Protein AF-A0A6V8LHI2-F1 (afdb_monomer)

Foldseek 3Di:
DDDPDPAVVVVLVDQKDWDDDPPDIDIDGLVVCCVPPPVSVVRVVVVVVVPDPDDD

Organism: NCBI:txid1076125

InterPro domains:
  IPR027417 P-loop containing nucleoside triphosphate hydrolase [SSF52540] (1-46)

Sequence (56 aa):
MIVIAHRISSALRARRVLVLDGAGVALGDHATLLATSPLYRDLVGHWGLRALPNVR

Radius of gyration: 12.34 Å; Cα contacts (8 Å, |Δi|>4): 40; chains: 1; bounding box: 34×25×32 Å

Structure (mmCIF, N/CA/C/O backbone):
data_AF-A0A6V8LHI2-F1
#
_entry.id   AF-A0A6V8LHI2-F1
#
loop_
_atom_site.group_PDB
_atom_site.id
_atom_site.type_symbol
_atom_site.label_atom_id
_atom_site.label_alt_id
_atom_site.label_comp_id
_atom_site.label_asym_id
_atom_site.label_entity_id
_atom_site.label_seq_id
_atom_site.pdbx_PDB_ins_code
_atom_site.Cartn_x
_atom_site.Cartn_y
_atom_site.Cartn_z
_atom_site.occupancy
_atom_site.B_iso_or_equiv
_atom_site.auth_seq_id
_atom_site.auth_comp_id
_atom_site.auth_asym_id
_atom_site.auth_atom_id
_atom_site.pdbx_PDB_model_num
ATOM 1 N N . MET A 1 1 ? -1.866 -17.611 -0.089 1.00 64.06 1 MET A N 1
ATOM 2 C CA . MET A 1 1 ? -0.496 -17.260 0.340 1.00 64.06 1 MET A CA 1
ATOM 3 C C . MET A 1 1 ? -0.513 -15.828 0.828 1.00 64.06 1 MET A C 1
ATOM 5 O O . MET A 1 1 ? -1.042 -14.979 0.122 1.00 64.06 1 MET A O 1
ATOM 9 N N . ILE A 1 2 ? 0.012 -15.584 2.023 1.00 72.06 2 ILE A N 1
ATOM 10 C CA . ILE A 1 2 ? 0.151 -14.245 2.599 1.00 72.06 2 ILE A CA 1
ATOM 11 C C . ILE A 1 2 ? 1.648 -13.958 2.634 1.00 72.06 2 ILE A C 1
ATOM 13 O O . ILE A 1 2 ? 2.416 -14.796 3.100 1.00 72.06 2 ILE A O 1
ATOM 17 N N . VAL A 1 3 ? 2.060 -12.822 2.078 1.00 75.19 3 VAL A N 1
ATOM 18 C CA . VAL A 1 3 ? 3.468 -12.420 2.017 1.00 75.19 3 VAL A CA 1
ATOM 19 C C . VAL A 1 3 ? 3.599 -11.080 2.716 1.00 75.19 3 VAL A C 1
ATOM 21 O 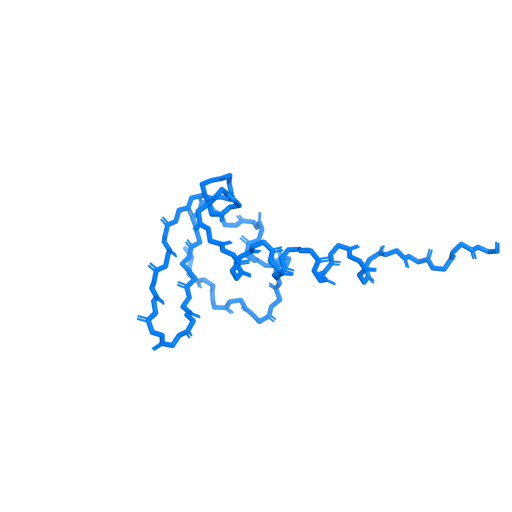O . VAL A 1 3 ? 2.969 -10.110 2.301 1.00 75.19 3 VAL A O 1
ATOM 24 N N . ILE A 1 4 ? 4.438 -11.022 3.747 1.00 81.56 4 ILE A N 1
ATOM 25 C CA . ILE A 1 4 ? 4.887 -9.752 4.316 1.00 81.56 4 ILE A CA 1
ATOM 26 C C . ILE A 1 4 ? 6.109 -9.333 3.505 1.00 81.56 4 ILE A C 1
ATOM 28 O O . ILE A 1 4 ? 7.179 -9.934 3.591 1.00 81.56 4 ILE A O 1
ATOM 32 N N . ALA A 1 5 ? 5.911 -8.369 2.613 1.00 80.31 5 ALA A N 1
ATOM 33 C CA . ALA A 1 5 ? 6.922 -7.987 1.644 1.00 80.31 5 ALA A CA 1
ATOM 34 C C . ALA A 1 5 ? 7.870 -6.933 2.228 1.00 80.31 5 ALA A C 1
ATOM 36 O O . ALA A 1 5 ? 7.460 -5.819 2.526 1.00 80.31 5 ALA A O 1
ATOM 37 N N . HIS A 1 6 ? 9.160 -7.263 2.311 1.00 81.38 6 HIS A N 1
ATOM 38 C CA . HIS A 1 6 ? 10.218 -6.284 2.594 1.00 81.38 6 HIS A CA 1
ATOM 39 C C . HIS A 1 6 ? 10.698 -5.546 1.324 1.00 81.38 6 HIS A C 1
ATOM 41 O O . HIS A 1 6 ? 11.387 -4.5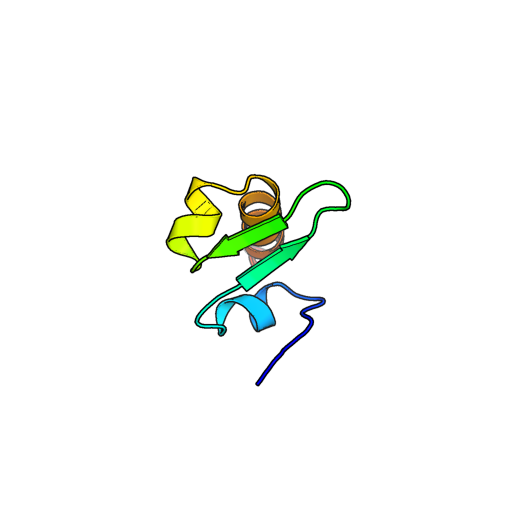34 1.393 1.00 81.38 6 HIS A O 1
ATOM 47 N N . ARG A 1 7 ? 10.332 -6.052 0.134 1.00 81.56 7 ARG A N 1
ATOM 48 C CA . ARG A 1 7 ? 10.624 -5.447 -1.177 1.00 81.56 7 ARG A CA 1
ATOM 49 C C . ARG A 1 7 ? 9.355 -5.378 -2.013 1.00 81.56 7 ARG A C 1
ATOM 51 O O . ARG A 1 7 ? 8.587 -6.342 -2.036 1.00 81.56 7 ARG A O 1
ATOM 58 N N . ILE A 1 8 ? 9.180 -4.300 -2.776 1.00 78.94 8 ILE A N 1
ATOM 59 C CA . ILE A 1 8 ? 7.961 -4.093 -3.572 1.00 78.94 8 ILE A CA 1
ATOM 60 C C . ILE A 1 8 ? 7.750 -5.176 -4.638 1.00 78.94 8 ILE A C 1
ATOM 62 O O . ILE A 1 8 ? 6.615 -5.522 -4.942 1.00 78.94 8 ILE A O 1
ATOM 66 N N . SER A 1 9 ? 8.824 -5.776 -5.162 1.00 81.56 9 SER A N 1
ATOM 67 C CA . SER A 1 9 ? 8.750 -6.808 -6.204 1.00 81.56 9 SER A CA 1
ATOM 68 C C . SER A 1 9 ? 7.968 -8.051 -5.776 1.00 81.56 9 SER A C 1
ATOM 70 O O . SER A 1 9 ? 7.302 -8.675 -6.599 1.00 81.56 9 SER A O 1
ATOM 72 N N . SER A 1 10 ? 7.984 -8.387 -4.484 1.00 85.12 10 SER A N 1
ATOM 73 C CA . SER A 1 10 ? 7.149 -9.461 -3.940 1.00 85.12 10 SER A CA 1
ATOM 74 C C . SER A 1 10 ? 5.679 -9.046 -3.856 1.00 85.12 10 SER A C 1
ATOM 76 O O . SER A 1 10 ? 4.799 -9.854 -4.147 1.00 85.12 10 SER A O 1
ATOM 78 N N . ALA A 1 11 ? 5.414 -7.787 -3.494 1.00 83.75 11 ALA A N 1
ATOM 79 C 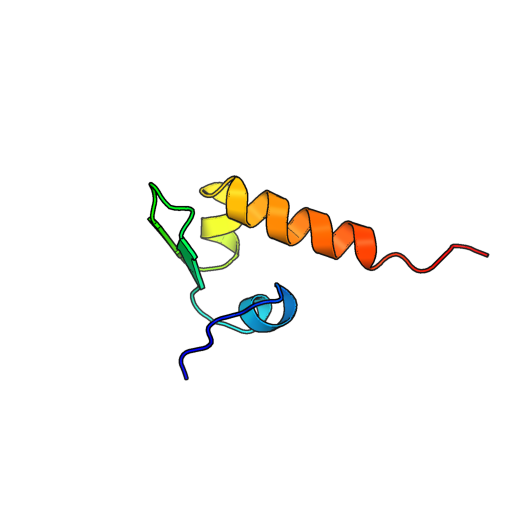CA . ALA A 1 11 ? 4.061 -7.247 -3.413 1.00 83.75 11 ALA A CA 1
ATOM 80 C C . ALA A 1 11 ? 3.406 -7.124 -4.799 1.00 83.75 11 ALA A C 1
ATOM 82 O O . ALA A 1 11 ? 2.222 -7.405 -4.911 1.00 83.75 11 ALA A O 1
ATOM 83 N N . LEU A 1 12 ? 4.167 -6.799 -5.854 1.00 84.56 12 LEU A N 1
ATOM 84 C CA . LEU A 1 12 ? 3.681 -6.656 -7.242 1.00 84.56 12 LEU A CA 1
ATOM 85 C C . LEU A 1 12 ? 3.075 -7.930 -7.852 1.00 84.56 12 LEU A C 1
ATOM 87 O O . LEU A 1 12 ? 2.403 -7.873 -8.877 1.00 84.56 12 LEU A O 1
ATOM 91 N N . ARG A 1 13 ? 3.333 -9.098 -7.259 1.00 84.94 13 ARG A N 1
ATOM 92 C CA . ARG A 1 13 ? 2.738 -10.369 -7.701 1.00 84.94 13 ARG A CA 1
ATOM 93 C C . ARG A 1 13 ? 1.425 -10.681 -6.983 1.00 84.94 13 ARG A C 1
ATOM 95 O O . ARG A 1 13 ? 0.777 -11.678 -7.304 1.00 84.94 13 ARG A O 1
ATOM 102 N N . ALA A 1 14 ? 1.058 -9.894 -5.975 1.00 88.50 14 ALA A N 1
ATOM 103 C CA . ALA A 1 14 ? -0.127 -10.136 -5.175 1.00 88.50 14 ALA A CA 1
ATOM 104 C C . ALA A 1 14 ? -1.370 -9.573 -5.871 1.00 88.50 14 ALA A C 1
ATOM 106 O O . ALA A 1 14 ? -1.366 -8.473 -6.402 1.00 88.50 14 ALA A O 1
ATOM 107 N N . ARG A 1 15 ? -2.486 -10.305 -5.815 1.00 87.50 15 ARG A N 1
ATOM 108 C CA . ARG A 1 15 ? -3.770 -9.807 -6.346 1.00 87.50 15 ARG A CA 1
ATOM 109 C C . ARG A 1 15 ? -4.344 -8.643 -5.531 1.00 87.50 15 ARG A C 1
ATOM 111 O O . ARG A 1 15 ? -5.141 -7.868 -6.040 1.00 87.50 15 ARG A O 1
ATOM 118 N N . ARG A 1 16 ? -3.979 -8.564 -4.253 1.00 91.19 16 ARG A N 1
ATOM 119 C CA . ARG A 1 16 ? -4.372 -7.526 -3.299 1.00 91.19 16 ARG A CA 1
ATOM 120 C C . ARG A 1 16 ? -3.158 -7.196 -2.445 1.00 91.19 16 ARG A C 1
ATOM 122 O O . ARG A 1 16 ? -2.396 -8.103 -2.104 1.00 91.19 16 ARG A O 1
ATOM 129 N N . VAL A 1 17 ? -3.018 -5.937 -2.063 1.00 93.56 17 VAL A N 1
ATOM 130 C CA . VAL A 1 17 ? -1.957 -5.459 -1.178 1.00 93.56 17 VAL A CA 1
ATOM 131 C C . VAL A 1 17 ? -2.583 -4.697 -0.016 1.00 93.56 17 VAL A C 1
ATOM 133 O O . VAL A 1 17 ? -3.514 -3.919 -0.208 1.00 93.56 17 VAL A O 1
ATOM 136 N N . LEU A 1 18 ? -2.064 -4.945 1.184 1.00 93.31 18 LEU A N 1
ATOM 137 C CA . LEU A 1 18 ? -2.335 -4.168 2.385 1.00 93.31 18 LEU A CA 1
ATOM 138 C C . LEU A 1 18 ? -1.112 -3.292 2.661 1.00 93.31 18 LEU A C 1
ATOM 140 O O . LEU A 1 18 ? -0.001 -3.811 2.778 1.00 93.31 18 LEU A O 1
ATOM 144 N N . VAL A 1 19 ? -1.317 -1.988 2.758 1.00 91.75 19 VAL A N 1
ATOM 145 C CA . VAL A 1 19 ? -0.294 -1.008 3.119 1.00 91.75 19 VAL A CA 1
ATOM 146 C C . VAL A 1 19 ? -0.598 -0.517 4.524 1.00 91.75 19 VAL A C 1
ATOM 148 O O . VAL A 1 19 ? -1.728 -0.122 4.806 1.00 91.75 19 VAL A O 1
ATOM 151 N N . LEU A 1 20 ? 0.411 -0.566 5.388 1.00 90.94 20 LEU A N 1
ATOM 152 C CA . LEU A 1 20 ? 0.361 -0.086 6.764 1.00 90.94 20 LEU A CA 1
ATOM 153 C C . LEU A 1 20 ? 1.440 0.987 6.915 1.00 90.94 20 LEU A C 1
ATOM 155 O O . LEU A 1 20 ? 2.606 0.701 6.638 1.00 90.94 20 LEU A O 1
ATOM 159 N N . ASP A 1 21 ? 1.063 2.192 7.340 1.00 85.44 21 ASP A N 1
ATOM 160 C CA . ASP A 1 21 ? 1.985 3.332 7.510 1.00 85.44 21 ASP A CA 1
ATOM 161 C C . ASP A 1 21 ? 2.077 3.838 8.962 1.00 85.44 21 ASP A C 1
ATOM 163 O O . ASP A 1 21 ? 2.555 4.935 9.234 1.00 85.44 21 ASP A O 1
ATOM 167 N N . GLY A 1 22 ? 1.637 3.008 9.911 1.00 83.19 22 GLY A N 1
ATOM 168 C CA . GLY A 1 22 ? 1.656 3.289 11.346 1.00 83.19 22 GLY A CA 1
ATOM 169 C C . GLY A 1 22 ? 0.402 3.998 11.863 1.00 83.19 22 GLY A C 1
ATOM 170 O O . GLY A 1 22 ? -0.004 3.719 12.988 1.00 83.19 22 GLY A O 1
ATOM 171 N N . ALA A 1 23 ? -0.250 4.837 11.053 1.00 83.12 23 ALA A N 1
ATOM 172 C CA . ALA A 1 23 ? -1.497 5.522 11.425 1.00 83.12 23 ALA A CA 1
ATOM 173 C C . ALA A 1 23 ? -2.690 5.114 10.548 1.00 83.12 23 ALA A C 1
ATOM 175 O O . ALA A 1 23 ? -3.843 5.207 10.971 1.00 83.12 23 ALA A O 1
ATOM 176 N N . GLY A 1 24 ? -2.414 4.646 9.336 1.00 85.19 24 GLY A N 1
ATOM 177 C CA . GLY A 1 24 ? -3.384 4.321 8.313 1.00 85.19 24 GLY A CA 1
ATOM 178 C C . GLY A 1 24 ? -3.193 2.925 7.738 1.00 85.19 24 GLY A C 1
ATOM 179 O O . GLY A 1 24 ? -2.129 2.298 7.795 1.00 85.19 24 GLY A O 1
ATOM 180 N N . VAL A 1 25 ? -4.291 2.445 7.162 1.00 91.88 25 VAL A N 1
ATOM 181 C CA . VAL A 1 25 ? -4.365 1.182 6.444 1.00 91.88 25 VAL A CA 1
ATOM 182 C C . VAL A 1 25 ? -4.995 1.445 5.087 1.00 91.88 25 VAL A C 1
ATOM 184 O O . VAL 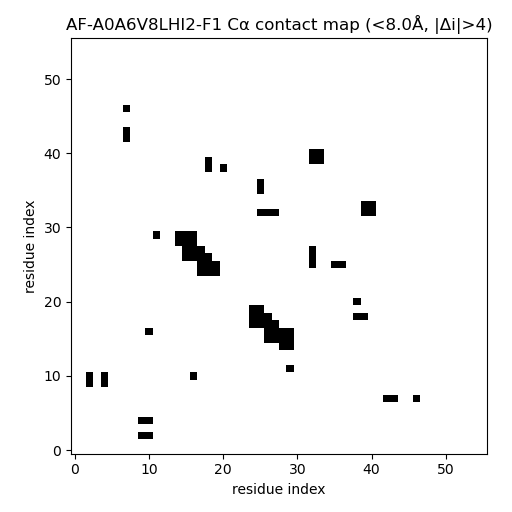A 1 25 ? -6.088 2.004 5.010 1.00 91.88 25 VAL A O 1
ATOM 187 N N . ALA A 1 26 ? -4.337 1.005 4.018 1.00 92.81 26 ALA A N 1
ATOM 188 C CA . ALA A 1 26 ? -4.914 1.000 2.679 1.00 92.81 26 ALA A CA 1
ATOM 189 C C . ALA A 1 26 ? -4.909 -0.421 2.116 1.00 92.81 26 ALA A C 1
ATOM 191 O O . ALA A 1 26 ? -3.890 -1.110 2.142 1.00 92.81 26 ALA A O 1
ATOM 192 N N . LEU A 1 27 ? -6.053 -0.867 1.601 1.00 94.50 27 LEU A N 1
ATOM 193 C CA . LEU A 1 27 ? -6.228 -2.190 1.012 1.00 94.50 27 LEU A CA 1
ATOM 194 C C . LEU A 1 27 ? -6.812 -2.043 -0.386 1.00 94.50 27 LEU A C 1
ATOM 196 O O . LEU A 1 27 ? -7.836 -1.392 -0.576 1.00 94.50 27 LEU A O 1
ATOM 200 N N . GLY A 1 28 ? -6.193 -2.693 -1.362 1.00 94.12 28 GLY A N 1
ATOM 201 C CA . GLY A 1 28 ? -6.676 -2.652 -2.734 1.00 94.12 28 GLY A CA 1
ATOM 202 C C . GLY A 1 28 ? -5.849 -3.514 -3.667 1.00 94.12 28 GLY A C 1
ATOM 203 O O . GLY A 1 28 ? -4.914 -4.198 -3.251 1.00 94.12 28 GLY A O 1
ATOM 204 N N . ASP A 1 29 ? -6.222 -3.504 -4.939 1.00 94.12 29 ASP A N 1
ATOM 205 C CA . ASP A 1 29 ? -5.303 -3.910 -5.998 1.00 94.12 29 ASP A CA 1
ATOM 206 C C . ASP A 1 29 ? -4.280 -2.794 -6.277 1.00 94.12 29 ASP A C 1
ATOM 208 O O . ASP A 1 29 ? -4.336 -1.699 -5.709 1.00 94.12 29 ASP A O 1
ATOM 212 N N . HIS A 1 30 ? -3.321 -3.083 -7.152 1.00 92.12 30 HIS A N 1
ATOM 213 C CA . HIS A 1 30 ? -2.256 -2.147 -7.496 1.00 92.12 30 HIS A CA 1
ATOM 214 C C . HIS A 1 30 ? -2.774 -0.829 -8.074 1.00 92.12 30 HIS A C 1
ATOM 216 O O . HIS A 1 30 ? -2.281 0.227 -7.691 1.00 92.12 30 HIS A O 1
ATOM 222 N N . ALA A 1 31 ? -3.767 -0.874 -8.964 1.00 92.62 31 ALA A N 1
ATOM 223 C CA . ALA A 1 31 ? -4.302 0.322 -9.608 1.00 92.62 31 ALA A CA 1
ATOM 224 C C . ALA A 1 31 ? -5.010 1.229 -8.592 1.00 92.62 31 ALA A C 1
ATOM 226 O O . ALA A 1 31 ? -4.761 2.434 -8.544 1.00 92.62 31 ALA A O 1
ATOM 227 N N . THR A 1 32 ? -5.825 0.629 -7.725 1.00 94.81 32 THR A N 1
ATOM 228 C CA . THR A 1 32 ? -6.521 1.325 -6.643 1.00 94.81 32 THR A CA 1
ATOM 229 C C . THR A 1 32 ? -5.521 1.984 -5.704 1.00 94.81 32 THR A C 1
ATOM 231 O O . THR A 1 32 ? -5.648 3.169 -5.413 1.00 94.81 32 THR A O 1
ATOM 234 N N . LEU A 1 33 ? -4.495 1.254 -5.261 1.00 94.00 33 LEU A N 1
ATOM 235 C CA . LEU A 1 33 ? -3.506 1.787 -4.322 1.00 94.00 33 LEU A CA 1
ATOM 236 C C . LEU A 1 33 ? -2.598 2.847 -4.944 1.00 94.00 33 LEU A C 1
ATOM 238 O O . LEU A 1 33 ? -2.215 3.785 -4.252 1.00 94.00 33 LEU A O 1
ATOM 242 N N . LEU A 1 34 ? -2.289 2.756 -6.238 1.00 92.56 34 LEU A N 1
ATOM 243 C CA . LEU A 1 34 ? -1.597 3.835 -6.946 1.00 92.56 34 LEU A CA 1
ATOM 244 C C . LEU A 1 34 ? -2.433 5.121 -6.960 1.00 92.56 34 LEU A C 1
ATOM 246 O O . LEU A 1 34 ? -1.878 6.209 -6.807 1.00 92.56 34 LEU A O 1
ATOM 250 N N . ALA A 1 35 ? -3.756 5.023 -7.093 1.00 92.88 35 ALA A N 1
ATOM 251 C CA . ALA A 1 35 ? -4.632 6.191 -7.047 1.00 92.88 35 ALA A CA 1
ATOM 252 C C . ALA A 1 35 ? -4.792 6.748 -5.620 1.00 92.88 35 ALA A C 1
ATOM 254 O O . ALA A 1 35 ? -4.733 7.962 -5.418 1.00 92.88 35 ALA A O 1
ATOM 255 N N . THR A 1 36 ? -4.948 5.879 -4.621 1.00 92.12 36 THR A N 1
ATOM 256 C CA . THR A 1 36 ? -5.434 6.277 -3.288 1.00 92.12 36 THR A CA 1
ATOM 257 C C . THR A 1 36 ? -4.366 6.348 -2.200 1.00 92.12 36 THR A C 1
ATOM 259 O O . THR A 1 36 ? -4.586 7.029 -1.203 1.00 92.12 36 THR A O 1
ATOM 262 N N . SER A 1 37 ? -3.209 5.699 -2.363 1.00 92.19 37 SER A N 1
ATOM 263 C CA . SER A 1 37 ? -2.169 5.628 -1.330 1.00 92.19 37 SER A CA 1
ATOM 264 C C . SER A 1 37 ? -0.877 6.334 -1.771 1.00 92.19 37 SER A C 1
ATOM 266 O O . SER A 1 37 ? -0.142 5.808 -2.613 1.00 92.19 37 SER A O 1
ATOM 268 N N . PRO A 1 38 ? -0.553 7.506 -1.186 1.00 89.69 38 PRO A N 1
ATOM 269 C CA . PRO A 1 38 ? 0.723 8.185 -1.415 1.00 89.69 38 PRO A CA 1
ATOM 270 C C . PRO A 1 38 ? 1.927 7.299 -1.082 1.00 89.69 38 PRO A C 1
ATOM 272 O O . PRO A 1 38 ? 2.813 7.149 -1.915 1.00 89.69 38 PRO A O 1
ATOM 275 N N . LEU A 1 39 ? 1.903 6.610 0.066 1.00 89.69 39 LEU A N 1
ATOM 276 C CA . LEU A 1 39 ? 2.984 5.705 0.461 1.00 89.69 39 LEU A CA 1
ATOM 277 C C . LEU A 1 39 ? 3.191 4.573 -0.553 1.00 89.69 39 LEU A C 1
ATOM 279 O O . LEU A 1 39 ? 4.324 4.213 -0.868 1.00 89.69 39 LEU A O 1
ATOM 283 N N 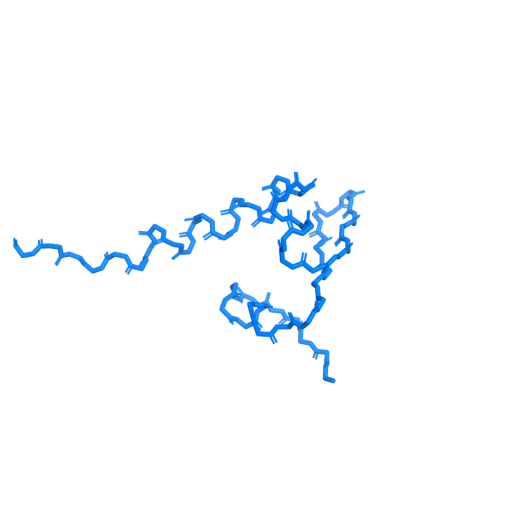. TYR A 1 40 ? 2.104 3.998 -1.076 1.00 91.12 40 TYR A N 1
ATOM 284 C CA . TYR A 1 40 ? 2.217 2.948 -2.082 1.00 91.12 40 TYR A CA 1
ATOM 285 C C . TYR A 1 40 ? 2.871 3.463 -3.370 1.00 91.12 40 TYR A C 1
ATOM 287 O O . TYR A 1 40 ? 3.735 2.781 -3.928 1.00 91.12 40 TYR A O 1
ATOM 295 N N . ARG A 1 41 ? 2.506 4.674 -3.818 1.00 90.19 41 ARG A N 1
ATOM 296 C CA . ARG A 1 41 ? 3.151 5.332 -4.965 1.00 90.19 41 ARG A CA 1
ATOM 297 C C . ARG A 1 41 ? 4.634 5.565 -4.724 1.00 90.19 41 ARG A C 1
ATOM 299 O O . ARG A 1 41 ? 5.428 5.218 -5.595 1.00 90.19 41 ARG A O 1
ATOM 306 N N . ASP A 1 42 ? 5.000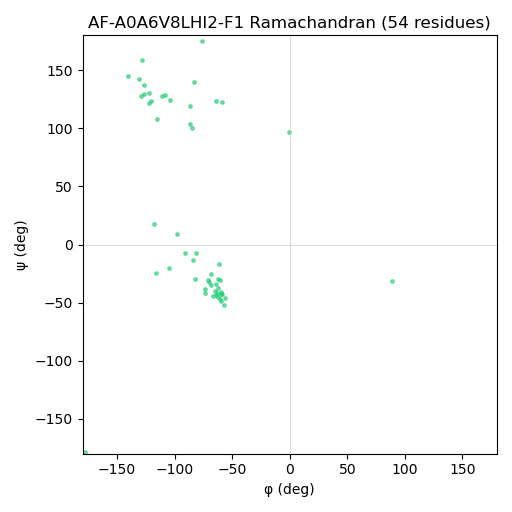 6.096 -3.562 1.00 89.06 42 ASP A N 1
ATOM 307 C CA . ASP A 1 42 ? 6.394 6.395 -3.233 1.00 89.06 42 ASP A CA 1
ATOM 308 C C . ASP A 1 42 ? 7.230 5.116 -3.217 1.00 89.06 42 ASP A C 1
ATOM 310 O O . ASP A 1 42 ? 8.288 5.052 -3.843 1.00 89.06 42 ASP A O 1
ATOM 314 N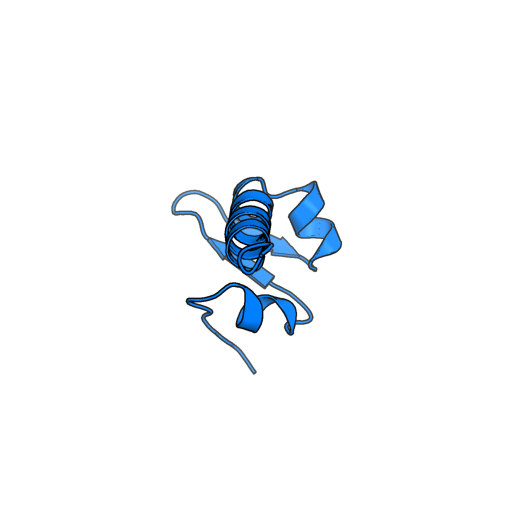 N . LEU A 1 43 ? 6.720 4.046 -2.599 1.00 86.62 43 LEU A N 1
ATOM 315 C CA . LEU A 1 43 ? 7.377 2.742 -2.620 1.00 86.62 43 LEU A CA 1
ATOM 316 C C . LEU A 1 43 ? 7.585 2.256 -4.059 1.00 86.62 43 LEU A C 1
ATOM 318 O O . LEU A 1 43 ? 8.712 1.933 -4.429 1.00 86.62 43 LEU A O 1
ATOM 322 N N . VAL A 1 44 ? 6.545 2.23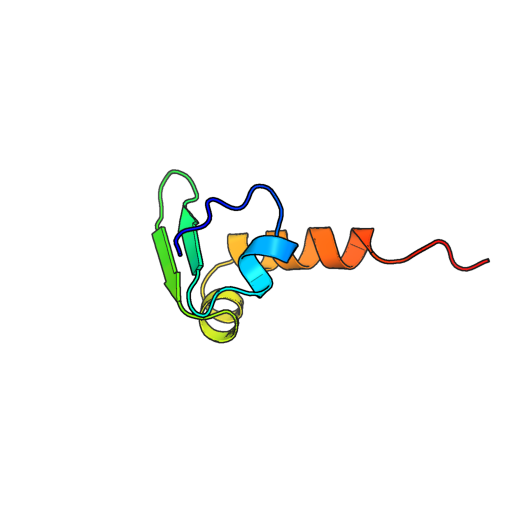2 -4.895 1.00 87.25 44 VAL A N 1
ATOM 323 C CA . VAL A 1 44 ? 6.677 1.801 -6.300 1.00 87.25 44 VAL A CA 1
ATOM 324 C C . VAL A 1 44 ? 7.673 2.687 -7.068 1.00 87.25 44 VAL A C 1
ATOM 326 O O . VAL A 1 44 ? 8.526 2.159 -7.786 1.00 87.25 44 VAL A O 1
ATOM 329 N N . GLY A 1 45 ? 7.631 4.006 -6.866 1.00 83.38 45 GLY A N 1
ATOM 330 C CA . GLY A 1 45 ? 8.525 4.979 -7.500 1.00 83.38 45 GLY A CA 1
ATOM 331 C C . GLY A 1 45 ? 9.996 4.817 -7.101 1.00 83.38 45 GLY A C 1
ATOM 332 O O . GLY A 1 45 ? 10.872 4.808 -7.968 1.00 83.38 45 GLY A O 1
ATOM 333 N N . HIS A 1 46 ? 10.287 4.602 -5.815 1.00 75.94 46 HIS A N 1
ATOM 334 C CA . HIS A 1 46 ? 11.653 4.416 -5.311 1.00 75.94 46 HIS A CA 1
ATOM 335 C C . HIS A 1 46 ? 12.333 3.157 -5.864 1.00 75.94 46 HIS A C 1
ATOM 337 O O . HIS A 1 46 ? 13.542 3.157 -6.111 1.00 75.94 46 HIS A O 1
ATOM 343 N N . TRP A 1 47 ? 11.577 2.082 -6.096 1.00 62.16 47 TRP A N 1
ATOM 344 C CA . TRP A 1 47 ? 12.124 0.861 -6.695 1.00 62.16 47 TRP A CA 1
ATOM 345 C C . TRP A 1 47 ? 12.213 0.932 -8.223 1.00 62.16 47 TRP A C 1
ATOM 347 O O . TRP A 1 47 ? 13.122 0.325 -8.787 1.00 62.16 47 TRP A O 1
ATOM 357 N N . GLY A 1 48 ? 11.332 1.690 -8.886 1.00 60.41 48 GLY A N 1
ATOM 358 C CA . GLY A 1 48 ? 11.438 1.971 -10.322 1.00 60.41 48 GLY A CA 1
ATOM 359 C C . GLY A 1 48 ? 12.680 2.799 -10.667 1.00 60.41 48 GLY A C 1
ATOM 360 O O . GLY A 1 48 ? 13.386 2.482 -11.621 1.00 60.41 48 GLY A O 1
ATOM 361 N N . LEU A 1 49 ? 13.010 3.793 -9.836 1.00 57.38 49 LEU A N 1
ATOM 362 C CA . LEU A 1 49 ? 14.204 4.631 -10.007 1.00 57.38 49 LEU A CA 1
ATOM 363 C C . LEU A 1 49 ? 15.515 3.885 -9.707 1.00 57.38 49 LEU A C 1
ATOM 365 O O . LEU A 1 49 ? 16.531 4.169 -10.334 1.00 57.38 49 LEU A O 1
ATOM 369 N N . ARG A 1 50 ? 15.510 2.895 -8.799 1.00 55.69 50 ARG A N 1
ATOM 370 C CA . ARG A 1 50 ? 16.703 2.073 -8.506 1.00 55.69 50 ARG A CA 1
ATOM 371 C C . ARG A 1 50 ? 16.940 0.935 -9.514 1.00 55.69 50 ARG A C 1
ATOM 373 O O . ARG A 1 50 ? 17.972 0.275 -9.446 1.00 55.69 50 ARG A O 1
ATOM 380 N N . ALA A 1 51 ? 16.009 0.702 -10.439 1.00 55.88 51 ALA A N 1
ATOM 381 C CA . ALA A 1 51 ? 16.106 -0.333 -11.469 1.00 55.88 51 ALA A CA 1
ATOM 382 C C . ALA A 1 51 ? 16.604 0.187 -12.831 1.00 55.88 51 ALA A C 1
ATOM 384 O O . ALA A 1 51 ? 16.575 -0.568 -13.798 1.00 55.88 51 ALA A O 1
ATOM 385 N N . LEU A 1 52 ? 17.072 1.437 -12.924 1.00 51.72 52 LEU A N 1
ATOM 386 C CA . LEU A 1 52 ? 17.799 1.932 -14.094 1.00 51.72 52 LEU A CA 1
ATOM 387 C C . LEU A 1 52 ? 19.288 1.566 -13.949 1.00 51.72 52 LEU A C 1
ATOM 389 O O . LEU A 1 52 ? 19.999 2.244 -13.203 1.00 51.72 52 LEU A O 1
ATOM 393 N N . PRO A 1 53 ? 19.792 0.508 -14.613 1.00 53.62 53 PRO A N 1
ATOM 394 C CA . PRO A 1 53 ? 21.225 0.324 -14.747 1.00 53.62 53 PRO A CA 1
ATOM 395 C C . PRO A 1 53 ? 21.783 1.491 -15.563 1.00 53.62 53 PRO A C 1
ATOM 397 O O . PRO A 1 53 ? 21.323 1.762 -16.671 1.00 53.62 53 PRO A O 1
ATOM 400 N N . ASN A 1 54 ? 22.750 2.179 -14.960 1.00 56.91 54 ASN A N 1
ATOM 401 C CA . ASN A 1 54 ? 23.853 2.899 -15.5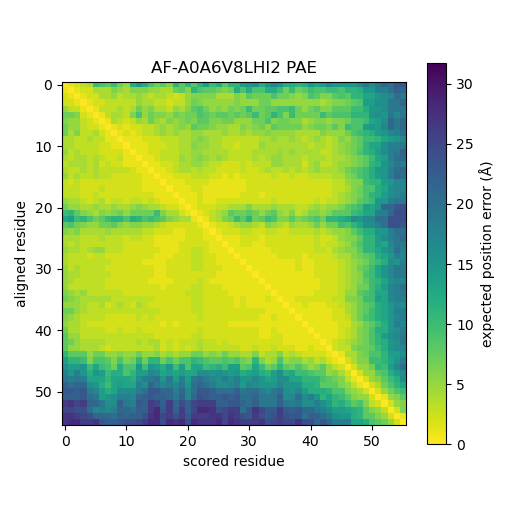86 1.00 56.91 54 ASN A CA 1
ATOM 402 C C . ASN A 1 54 ? 23.849 2.805 -17.121 1.00 56.91 54 ASN A C 1
ATOM 404 O O . ASN A 1 54 ? 24.348 1.839 -17.705 1.00 56.91 54 ASN A O 1
ATOM 408 N N . VAL A 1 55 ? 23.280 3.838 -17.750 1.00 55.19 55 VAL A N 1
ATOM 409 C CA . VAL A 1 55 ? 23.510 4.133 -19.164 1.00 55.19 55 VAL A CA 1
ATOM 410 C C . VAL A 1 55 ? 25.017 4.336 -19.315 1.00 55.19 55 VAL A C 1
ATOM 412 O O . VAL A 1 55 ? 25.610 5.106 -18.561 1.00 55.19 55 VAL A O 1
ATOM 415 N N . ARG A 1 56 ? 25.610 3.529 -20.199 1.00 53.09 56 ARG A N 1
ATOM 416 C CA . ARG A 1 56 ? 27.041 3.516 -20.517 1.00 53.09 56 ARG A CA 1
ATOM 417 C C . ARG A 1 56 ? 27.542 4.876 -20.977 1.00 53.09 56 ARG A C 1
ATOM 419 O O . ARG A 1 56 ? 26.762 5.567 -21.666 1.00 53.09 56 ARG A O 1
#

Solvent-accessible surface area (backbone atoms only — not comparable to full-atom values): 3701 Å² total; per-residue (Å²): 139,88,79,90,61,93,48,68,78,62,49,73,73,45,82,57,48,78,47,74,76,90,86,54,78,48,75,35,38,70,70,54,31,56,74,74,29,69,67,54,38,50,55,55,48,58,54,57,66,70,65,61,77,79,80,128

pLDDT: mean 81.51, std 13.29, range [51.72, 94.81]

Mean predicted aligned error: 7.09 Å

Secondary structure (DSSP, 8-state):
-----SSHHHHTT-SSEEEE-SS-EEEE-HHHHHHH-HHHHHHHHHHHHTT-----